Protein AF-A0A1Q4UX02-F1 (afdb_monomer_lite)

Sequence (169 aa):
MKNAVKVFQTAEDAIQEYRNKILNIKNMIEDHLRFGKPLPKDLREILVNPNSTDNLRISVRVLDYVAEGLLKKLYRMRYFLAQCNVVDALLIAESLTRDVFNNLANVFGEYPYESELLPPSYNFFRIINDETKKIFPRNLDSPLETEEKRDFANYLRNVDNPWTKYAKP

Radius of gyration: 18.35 Å; chains: 1; bounding box: 40×35×48 Å

Foldseek 3Di:
DVLVVVLLVVLLVLLLVLLVLLVVLLVLLVCCLPPVPDRDPQLCQFFPCSPDSVLSVVLSVLSVVLSVVSVVLSLVLLQCLLVLVQLSNLVSLQCQLVVSQVSCPSTTDDPPDDGPSHHRSCVSSVVSVVSCCVQPPDDPPDDSCDPSSVVSSVCCVPPHRPSNVSNDD

Secondary structure (DSSP, 8-state):
-HHHHHHHHHHHHHHHHHHHHHHHHHHHHHHHHHH-PPPPHHHHHHBS-TT-HHHHHHHHHHHHHHHHHHHHHHHHHHHHHHTT-HHHHHHHHHHHHHHHHHHHTTTB-SSSP--SSS--HHHHHHHHHHHHHHHS---TTS-SS-HHHHHHHHHHHHT--TTGGG---

pLDDT: mean 91.24, std 7.5, range [50.78, 98.25]

Structure (mmCIF, N/CA/C/O backbone):
data_AF-A0A1Q4UX02-F1
#
_entry.id   AF-A0A1Q4UX02-F1
#
loop_
_atom_site.group_PDB
_atom_site.id
_atom_site.type_symbol
_atom_site.label_atom_id
_atom_site.label_alt_id
_atom_site.label_comp_id
_atom_site.label_asym_id
_atom_site.label_entity_id
_atom_site.label_seq_id
_atom_site.pdbx_PDB_ins_code
_atom_site.Cartn_x
_atom_site.Cartn_y
_atom_site.Cartn_z
_atom_site.occupancy
_atom_site.B_iso_or_equiv
_atom_site.auth_seq_id
_atom_site.auth_comp_id
_atom_site.auth_asym_id
_atom_site.auth_atom_id
_atom_site.pdbx_PDB_model_num
ATOM 1 N N . MET A 1 1 ? -18.475 4.471 14.916 1.00 88.44 1 MET A N 1
ATOM 2 C CA . MET A 1 1 ? -17.338 3.521 14.972 1.00 88.44 1 MET A CA 1
ATOM 3 C C . MET A 1 1 ? -17.300 2.492 13.838 1.00 88.44 1 MET A C 1
ATOM 5 O O . MET A 1 1 ? -16.216 2.267 13.321 1.00 88.44 1 MET A O 1
ATOM 9 N N . LYS A 1 2 ? -18.425 1.952 13.331 1.00 88.44 2 LYS A N 1
ATOM 10 C CA . LYS A 1 2 ? -18.418 1.096 12.113 1.00 88.44 2 LYS A CA 1
ATOM 11 C C . LYS A 1 2 ? -17.737 1.741 10.888 1.00 88.44 2 LYS A C 1
ATOM 13 O O . LYS A 1 2 ? -17.025 1.066 10.157 1.00 88.44 2 LYS A O 1
ATOM 18 N N . ASN A 1 3 ? -17.883 3.056 10.706 1.00 89.56 3 ASN A N 1
ATOM 19 C CA . ASN A 1 3 ? -17.180 3.790 9.644 1.00 89.56 3 ASN A CA 1
ATOM 20 C C . ASN A 1 3 ? -15.653 3.766 9.821 1.00 89.56 3 ASN A C 1
ATOM 22 O O . ASN A 1 3 ? -14.939 3.649 8.834 1.00 89.56 3 ASN A O 1
ATOM 26 N N . ALA A 1 4 ? -15.151 3.813 11.061 1.00 92.31 4 ALA A N 1
ATOM 27 C CA . ALA A 1 4 ? -13.719 3.715 11.339 1.00 92.31 4 ALA A CA 1
ATOM 28 C C . ALA A 1 4 ? -13.182 2.331 10.955 1.00 92.31 4 ALA A C 1
ATOM 30 O O . ALA A 1 4 ? -12.131 2.234 10.327 1.00 92.31 4 ALA A O 1
ATOM 31 N N . VAL A 1 5 ? -13.952 1.269 11.239 1.00 95.50 5 VAL A N 1
ATOM 32 C CA . VAL A 1 5 ? -13.622 -0.087 10.775 1.00 95.50 5 VAL A CA 1
ATOM 33 C C . VAL A 1 5 ? -13.492 -0.118 9.252 1.00 95.50 5 VAL A C 1
ATOM 35 O O . VAL A 1 5 ? -12.488 -0.593 8.726 1.00 95.50 5 VAL A O 1
ATOM 38 N N . LYS A 1 6 ? -14.480 0.449 8.550 1.00 94.31 6 LYS A N 1
ATOM 39 C CA . LYS A 1 6 ? -14.491 0.515 7.086 1.00 94.31 6 LYS A CA 1
ATOM 40 C C . LYS A 1 6 ? -13.279 1.266 6.530 1.00 94.31 6 LYS A C 1
ATOM 42 O O . LYS A 1 6 ? -12.697 0.808 5.560 1.00 94.31 6 LYS A O 1
ATOM 47 N N . VAL A 1 7 ? -12.868 2.378 7.142 1.00 93.56 7 VAL A N 1
ATOM 48 C CA . VAL A 1 7 ? -11.691 3.139 6.686 1.00 93.56 7 VAL A CA 1
ATOM 49 C C . VAL A 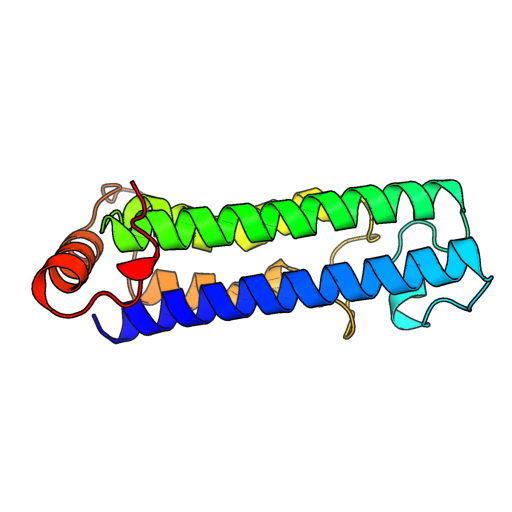1 7 ? -10.408 2.323 6.793 1.00 93.56 7 VAL A C 1
ATOM 51 O O . VAL A 1 7 ? -9.629 2.299 5.843 1.00 93.56 7 VAL A O 1
ATOM 54 N N . PHE A 1 8 ? -10.201 1.603 7.898 1.00 95.62 8 PHE A N 1
ATOM 55 C CA . PHE A 1 8 ? -9.034 0.728 8.015 1.00 95.62 8 PHE A CA 1
ATOM 56 C C . PHE A 1 8 ? -9.092 -0.451 7.037 1.00 95.62 8 PHE A C 1
ATOM 58 O O . PHE A 1 8 ? -8.065 -0.786 6.462 1.00 95.62 8 PHE A O 1
ATOM 65 N N . GLN A 1 9 ? -10.268 -1.029 6.774 1.00 95.44 9 GLN A N 1
ATOM 66 C CA . GLN A 1 9 ? -10.431 -2.050 5.728 1.00 95.44 9 GLN A CA 1
ATOM 67 C C . GLN A 1 9 ? -10.087 -1.501 4.335 1.00 95.44 9 GLN A C 1
ATOM 69 O O . GLN A 1 9 ? -9.266 -2.089 3.640 1.00 95.44 9 GLN A O 1
ATOM 74 N N . THR A 1 10 ? -10.601 -0.321 3.974 1.00 93.88 10 THR A N 1
ATOM 75 C CA . THR A 1 10 ? -10.231 0.372 2.730 1.00 93.88 10 THR A CA 1
ATOM 76 C C . THR A 1 10 ? -8.723 0.608 2.646 1.00 93.88 10 THR A C 1
ATOM 78 O O . THR A 1 10 ? -8.132 0.438 1.582 1.00 93.88 10 THR A O 1
ATOM 81 N N . ALA A 1 11 ? -8.075 0.980 3.755 1.00 94.56 11 ALA A N 1
ATOM 82 C CA . ALA A 1 11 ? -6.629 1.156 3.785 1.00 94.56 11 ALA A CA 1
ATOM 83 C C . ALA A 1 11 ? -5.880 -0.160 3.527 1.00 94.56 11 ALA A C 1
ATOM 85 O O . ALA A 1 11 ? -4.894 -0.165 2.793 1.00 94.56 11 ALA A O 1
ATOM 86 N N . GLU A 1 12 ? -6.343 -1.286 4.077 1.00 95.56 12 GLU A N 1
ATOM 87 C CA . GLU A 1 12 ? -5.753 -2.599 3.794 1.00 95.56 12 GLU A CA 1
ATOM 88 C C . GLU A 1 12 ? -5.864 -3.003 2.332 1.00 95.56 12 GLU A C 1
ATOM 90 O O . GLU A 1 12 ? -4.897 -3.532 1.773 1.00 95.56 12 GLU A O 1
ATOM 95 N N . ASP A 1 13 ? -7.033 -2.779 1.740 1.00 95.19 13 ASP A N 1
ATOM 96 C CA . ASP A 1 13 ? -7.304 -3.111 0.347 1.00 95.19 13 ASP A CA 1
ATOM 97 C C . ASP A 1 13 ? -6.445 -2.242 -0.571 1.00 95.19 13 ASP A C 1
ATOM 99 O O . ASP A 1 13 ? -5.746 -2.763 -1.437 1.00 95.19 13 ASP A O 1
ATOM 103 N N . ALA A 1 14 ? -6.375 -0.938 -0.298 1.00 94.31 14 ALA A N 1
ATOM 104 C CA . ALA A 1 14 ? -5.525 -0.009 -1.028 1.00 94.31 14 ALA A CA 1
ATOM 105 C C . ALA A 1 14 ? -4.031 -0.366 -0.915 1.00 94.31 14 ALA A C 1
ATOM 107 O O . ALA A 1 14 ? -3.315 -0.351 -1.916 1.00 94.31 14 ALA A O 1
ATOM 108 N N . ILE A 1 15 ? -3.530 -0.723 0.277 1.00 95.44 15 ILE A N 1
ATOM 109 C CA . ILE A 1 15 ? -2.132 -1.160 0.442 1.00 95.44 15 ILE A CA 1
ATOM 110 C C . ILE A 1 15 ? -1.851 -2.405 -0.411 1.00 95.44 15 ILE A C 1
ATOM 112 O O . ILE A 1 15 ? -0.817 -2.472 -1.082 1.00 95.44 15 ILE A O 1
ATOM 116 N N . GLN A 1 16 ? -2.752 -3.391 -0.390 1.00 96.25 16 GLN A N 1
ATOM 117 C CA . GLN A 1 16 ? -2.603 -4.624 -1.165 1.00 96.25 16 GLN A CA 1
ATOM 118 C C . GLN A 1 16 ? -2.681 -4.366 -2.669 1.00 96.25 16 GLN A C 1
ATOM 120 O O . GLN A 1 16 ? -1.835 -4.859 -3.415 1.00 96.25 16 GLN A O 1
ATOM 125 N N . GLU A 1 17 ? -3.650 -3.570 -3.116 1.00 96.12 17 GLU A N 1
ATOM 126 C CA . GLU A 1 17 ? -3.819 -3.215 -4.521 1.00 96.12 17 GLU A CA 1
ATOM 127 C C . GLU A 1 17 ? -2.578 -2.493 -5.053 1.00 96.12 17 GLU A C 1
ATOM 129 O O . GLU A 1 17 ? -2.010 -2.898 -6.069 1.00 96.12 17 GLU A O 1
ATOM 134 N N . TYR A 1 18 ? -2.095 -1.478 -4.335 1.00 95.81 18 TYR A N 1
ATOM 135 C CA . TYR A 1 18 ? -0.916 -0.729 -4.753 1.00 95.81 18 TYR A CA 1
ATOM 136 C C . TYR A 1 18 ? 0.344 -1.601 -4.762 1.00 95.81 18 TYR A C 1
ATOM 138 O O . TYR A 1 18 ? 1.146 -1.535 -5.695 1.00 95.81 18 TYR A O 1
ATOM 146 N N . ARG A 1 19 ? 0.502 -2.484 -3.763 1.00 96.62 19 ARG A N 1
ATOM 147 C CA . ARG A 1 19 ? 1.580 -3.484 -3.750 1.00 96.62 19 ARG A CA 1
ATOM 148 C C . ARG A 1 19 ? 1.513 -4.385 -4.984 1.00 96.62 19 ARG A C 1
ATOM 150 O O . ARG A 1 19 ? 2.545 -4.637 -5.601 1.00 96.62 19 ARG A O 1
ATOM 157 N N . ASN A 1 20 ? 0.327 -4.855 -5.361 1.00 97.50 20 ASN A N 1
ATOM 158 C CA . ASN A 1 20 ? 0.151 -5.701 -6.541 1.00 97.50 20 ASN A CA 1
ATOM 159 C C . ASN A 1 20 ? 0.492 -4.948 -7.834 1.00 97.50 20 ASN A C 1
ATOM 161 O O . ASN A 1 20 ? 1.156 -5.517 -8.699 1.00 97.50 20 ASN A O 1
ATOM 165 N N . LYS A 1 21 ? 0.124 -3.664 -7.947 1.00 96.38 21 LYS A N 1
ATOM 166 C CA . LYS A 1 21 ? 0.534 -2.807 -9.073 1.00 96.38 21 LYS A CA 1
ATOM 167 C C . LYS A 1 21 ? 2.059 -2.682 -9.160 1.00 96.38 21 LYS A C 1
ATOM 169 O O . LYS A 1 21 ? 2.621 -2.908 -10.227 1.00 96.38 21 LYS A O 1
ATOM 174 N N . ILE A 1 22 ? 2.744 -2.434 -8.039 1.00 96.25 22 ILE A N 1
ATOM 175 C CA . ILE A 1 22 ? 4.218 -2.398 -7.979 1.00 96.25 22 ILE A CA 1
ATOM 176 C C . ILE A 1 22 ? 4.832 -3.726 -8.438 1.00 96.25 22 ILE A C 1
ATOM 178 O O . ILE A 1 22 ? 5.752 -3.727 -9.256 1.00 96.25 22 ILE A O 1
ATOM 182 N N . LEU A 1 23 ? 4.332 -4.857 -7.933 1.00 97.75 23 LEU A N 1
ATOM 183 C CA . LEU A 1 23 ? 4.835 -6.181 -8.311 1.00 97.75 23 LEU A CA 1
ATOM 184 C C . LEU A 1 23 ? 4.598 -6.486 -9.792 1.00 97.75 23 LEU A C 1
ATOM 186 O O . LEU A 1 23 ? 5.453 -7.084 -10.438 1.00 97.75 23 LEU A O 1
ATOM 190 N N . ASN A 1 24 ? 3.473 -6.039 -10.346 1.00 97.44 24 ASN A N 1
ATOM 191 C CA . ASN A 1 24 ? 3.194 -6.162 -11.769 1.00 97.44 24 ASN A CA 1
ATOM 192 C C . ASN A 1 24 ? 4.204 -5.365 -12.612 1.00 97.44 24 ASN A C 1
ATOM 194 O O . ASN A 1 24 ? 4.796 -5.920 -13.535 1.00 97.44 24 ASN A O 1
ATOM 198 N N . ILE A 1 25 ? 4.480 -4.106 -12.245 1.00 96.62 25 ILE A N 1
ATOM 199 C CA . ILE A 1 25 ? 5.521 -3.296 -12.898 1.00 96.62 25 ILE A CA 1
ATOM 200 C C . ILE A 1 25 ? 6.894 -3.969 -12.791 1.00 96.62 25 ILE A C 1
ATOM 202 O O . ILE A 1 25 ? 7.608 -4.082 -13.787 1.00 96.62 25 ILE A O 1
ATOM 206 N N . LYS A 1 26 ? 7.257 -4.460 -11.600 1.00 97.44 26 LYS A N 1
ATOM 207 C CA . LYS A 1 26 ? 8.509 -5.195 -11.378 1.00 97.44 26 LYS A CA 1
ATOM 208 C C . LYS A 1 26 ? 8.624 -6.377 -12.343 1.00 97.44 26 LYS A C 1
ATOM 210 O O . LYS A 1 26 ? 9.641 -6.501 -13.020 1.00 97.44 26 LYS A O 1
ATOM 215 N N . ASN A 1 27 ? 7.581 -7.200 -12.445 1.00 98.00 27 ASN A N 1
ATOM 216 C CA . ASN A 1 27 ? 7.565 -8.362 -13.333 1.00 98.00 27 ASN A CA 1
ATOM 217 C C . ASN A 1 27 ? 7.713 -7.959 -14.807 1.00 98.00 27 ASN A C 1
ATOM 219 O O . ASN A 1 27 ? 8.470 -8.599 -15.529 1.00 98.00 27 ASN A O 1
ATOM 223 N N . MET A 1 28 ? 7.062 -6.877 -15.249 1.00 97.81 28 MET A N 1
ATOM 224 C CA . MET A 1 28 ? 7.216 -6.353 -16.615 1.00 97.81 28 MET A CA 1
ATOM 225 C C . MET A 1 28 ? 8.663 -5.935 -16.917 1.00 97.81 28 MET A C 1
ATOM 227 O O . MET A 1 28 ? 9.171 -6.214 -18.004 1.00 97.81 28 MET A O 1
ATOM 231 N N . ILE A 1 29 ? 9.342 -5.296 -15.959 1.00 97.75 29 ILE A N 1
ATOM 232 C CA . ILE A 1 29 ? 10.753 -4.910 -16.105 1.00 97.75 29 ILE A CA 1
ATOM 233 C C . ILE A 1 29 ? 11.661 -6.145 -16.109 1.00 97.75 29 ILE A C 1
ATOM 235 O O . ILE A 1 29 ? 12.570 -6.232 -16.933 1.00 97.75 29 ILE A O 1
ATOM 239 N N . GLU A 1 30 ? 11.426 -7.117 -15.226 1.00 98.19 30 GLU A N 1
ATOM 240 C CA . GLU A 1 30 ? 12.190 -8.370 -15.215 1.00 98.19 30 GLU A CA 1
ATOM 241 C C . GLU A 1 30 ? 12.040 -9.143 -16.530 1.00 98.19 30 GLU A C 1
ATOM 243 O O . GLU A 1 30 ? 13.030 -9.640 -17.067 1.00 98.19 30 GLU A O 1
ATOM 248 N N . ASP A 1 31 ? 10.830 -9.196 -17.078 1.00 98.25 31 ASP A N 1
ATOM 249 C CA . ASP A 1 31 ? 10.543 -9.823 -18.364 1.00 98.25 31 ASP A CA 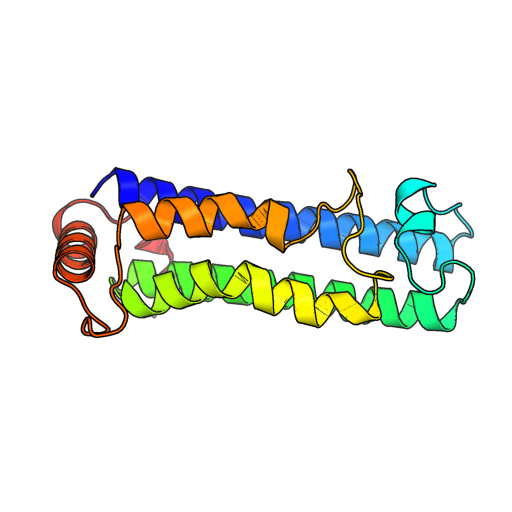1
ATOM 250 C C . ASP A 1 31 ? 11.260 -9.123 -19.526 1.00 98.25 31 ASP A C 1
ATOM 252 O O . ASP A 1 31 ? 11.794 -9.787 -20.421 1.00 98.25 31 ASP A O 1
ATOM 256 N N . HIS A 1 32 ? 11.318 -7.788 -19.502 1.00 97.94 32 HIS A N 1
ATOM 257 C CA . HIS A 1 32 ? 12.109 -7.012 -20.454 1.00 97.94 32 HIS A CA 1
ATOM 258 C C . HIS A 1 32 ? 13.602 -7.343 -20.343 1.00 97.94 32 HIS A C 1
ATOM 260 O O . HIS A 1 32 ? 14.244 -7.649 -21.345 1.00 97.94 32 HIS A O 1
ATOM 266 N N . LEU A 1 33 ? 14.145 -7.354 -19.122 1.00 97.69 33 LEU A N 1
ATOM 267 C CA . LEU A 1 33 ? 15.560 -7.625 -18.858 1.00 97.69 33 LEU A CA 1
ATOM 268 C C . LEU A 1 33 ? 15.987 -9.057 -19.213 1.00 97.69 33 LEU A C 1
ATOM 270 O O . LEU A 1 33 ? 17.121 -9.262 -19.639 1.00 97.69 33 LEU A O 1
ATOM 274 N N . ARG A 1 34 ? 15.116 -10.052 -19.000 1.00 97.44 34 ARG A N 1
ATOM 275 C CA . ARG A 1 34 ? 15.436 -11.476 -19.214 1.00 97.44 34 ARG A CA 1
ATOM 276 C C . ARG A 1 34 ? 15.183 -11.939 -20.640 1.00 97.44 34 ARG A C 1
ATOM 278 O O . ARG A 1 34 ? 15.951 -12.744 -21.157 1.00 97.44 34 ARG A O 1
ATOM 285 N N . PHE A 1 35 ? 14.098 -11.471 -21.250 1.00 97.38 35 PHE A N 1
ATOM 286 C CA . PHE A 1 35 ? 13.590 -12.023 -22.507 1.00 97.38 35 PHE A CA 1
ATOM 287 C C . PHE A 1 35 ? 13.508 -10.992 -23.636 1.00 97.38 35 PHE A C 1
ATOM 289 O O . PHE A 1 35 ? 13.063 -11.329 -24.729 1.00 97.38 35 PHE A O 1
ATOM 296 N N . GLY A 1 36 ? 13.881 -9.733 -23.388 1.00 95.56 36 GLY A N 1
ATOM 297 C CA . GLY A 1 36 ? 13.774 -8.663 -24.381 1.00 95.56 36 GLY A CA 1
ATOM 298 C C . GLY A 1 36 ? 12.331 -8.279 -24.721 1.00 95.56 36 GLY A C 1
ATOM 299 O O . GLY A 1 36 ? 12.100 -7.643 -25.749 1.00 95.56 36 GLY A O 1
ATOM 300 N N . LYS A 1 37 ? 11.342 -8.654 -23.891 1.00 96.69 37 LYS A N 1
ATOM 301 C CA . LYS A 1 37 ? 9.940 -8.265 -24.115 1.00 96.69 37 LYS A CA 1
ATOM 302 C C . LYS A 1 37 ? 9.814 -6.739 -24.087 1.00 96.69 37 LYS A C 1
ATOM 304 O O . LYS A 1 37 ? 10.378 -6.115 -23.193 1.00 96.69 37 LYS A O 1
ATOM 309 N N . PRO A 1 38 ? 9.089 -6.102 -25.016 1.00 95.88 38 PRO A N 1
ATOM 310 C CA . PRO A 1 38 ? 8.965 -4.649 -25.014 1.00 95.88 38 PRO A CA 1
ATOM 311 C C . PRO A 1 38 ? 8.232 -4.159 -23.757 1.00 95.88 38 PRO A C 1
ATOM 313 O O . PRO A 1 38 ? 7.184 -4.693 -23.400 1.00 95.88 38 PRO A O 1
ATOM 316 N N . LEU A 1 39 ? 8.760 -3.111 -23.113 1.00 95.81 39 LEU A N 1
ATOM 317 C CA . LEU A 1 39 ? 8.043 -2.424 -22.035 1.00 95.81 39 LEU A CA 1
ATOM 318 C C . LEU A 1 39 ? 6.773 -1.760 -22.594 1.00 95.81 39 LEU A C 1
ATOM 320 O O . LEU A 1 39 ? 6.874 -1.122 -23.657 1.00 95.81 39 LEU A O 1
ATOM 324 N N . PRO A 1 40 ? 5.623 -1.852 -21.889 1.00 95.00 40 PRO A N 1
ATOM 325 C CA . PRO A 1 40 ? 4.418 -1.094 -22.218 1.00 95.00 40 PRO A CA 1
ATOM 326 C C . PRO A 1 40 ? 4.715 0.399 -22.361 1.00 95.00 40 PRO A C 1
ATOM 328 O O . PRO A 1 40 ? 5.582 0.925 -21.661 1.00 95.00 40 PRO A O 1
ATOM 331 N N . LYS A 1 41 ? 3.987 1.081 -23.253 1.00 92.00 41 LYS A N 1
ATOM 332 C CA . LYS A 1 41 ? 4.187 2.512 -23.529 1.00 92.00 41 LYS A CA 1
ATOM 333 C C . LYS A 1 41 ? 4.077 3.357 -22.253 1.00 92.00 41 LYS A C 1
ATOM 335 O O . LYS A 1 41 ? 5.022 4.067 -21.944 1.00 92.00 41 LYS A O 1
ATOM 340 N N . ASP A 1 42 ? 2.998 3.169 -21.494 1.00 91.00 42 ASP A N 1
ATOM 341 C CA . ASP A 1 42 ? 2.745 3.861 -20.220 1.00 91.00 42 ASP A CA 1
ATOM 342 C C . ASP A 1 42 ? 3.917 3.694 -19.234 1.00 91.00 42 ASP A C 1
ATOM 344 O O . ASP A 1 42 ? 4.480 4.662 -18.736 1.00 91.00 42 ASP A O 1
ATOM 348 N N . LEU A 1 43 ? 4.400 2.458 -19.045 1.00 92.56 43 LEU A N 1
ATOM 349 C CA . LEU A 1 43 ? 5.548 2.191 -18.174 1.00 92.56 43 LEU A CA 1
ATOM 350 C C . LEU A 1 43 ? 6.843 2.839 -18.691 1.00 92.56 43 LEU A C 1
ATOM 352 O O . LEU A 1 43 ? 7.649 3.339 -17.913 1.00 92.56 43 LEU A O 1
ATOM 356 N N . ARG A 1 44 ? 7.068 2.818 -20.006 1.00 92.25 44 ARG A N 1
ATOM 357 C CA . ARG A 1 44 ? 8.256 3.423 -20.615 1.00 92.25 44 ARG A CA 1
ATOM 358 C C . ARG A 1 44 ? 8.298 4.934 -20.400 1.00 92.25 44 ARG A C 1
ATOM 360 O O . ARG A 1 44 ? 9.384 5.463 -20.206 1.00 92.25 44 ARG A O 1
ATOM 367 N N . GLU A 1 45 ? 7.147 5.597 -20.448 1.00 90.19 45 GLU A N 1
ATOM 368 C CA . GLU A 1 45 ? 7.020 7.051 -20.305 1.00 90.19 45 GLU A CA 1
ATOM 369 C C . GLU A 1 45 ? 7.274 7.524 -18.870 1.00 90.19 45 GLU A C 1
ATOM 371 O O . GLU A 1 45 ? 7.841 8.596 -18.678 1.00 90.19 45 GLU A O 1
ATOM 376 N N . ILE A 1 46 ? 6.925 6.713 -17.866 1.00 90.38 46 ILE A N 1
ATOM 377 C CA . ILE A 1 46 ? 7.087 7.103 -16.458 1.00 90.38 46 ILE A CA 1
ATOM 378 C C . ILE A 1 46 ? 8.438 6.724 -15.847 1.00 90.38 46 ILE A C 1
ATOM 380 O O . ILE A 1 46 ? 8.789 7.253 -14.796 1.00 90.38 46 ILE A O 1
ATOM 384 N N . LEU A 1 47 ? 9.201 5.802 -16.440 1.00 92.06 47 LEU A N 1
ATOM 385 C CA . LEU A 1 47 ? 10.514 5.397 -15.921 1.00 92.06 47 LEU A CA 1
ATOM 386 C C . LEU A 1 47 ? 11.578 6.470 -16.197 1.00 92.06 47 LEU A C 1
ATOM 388 O O . LEU A 1 47 ? 11.662 6.986 -17.305 1.00 92.06 47 LEU A O 1
ATOM 392 N N . VAL A 1 48 ? 12.468 6.729 -15.229 1.00 89.81 48 VAL A N 1
ATOM 393 C CA . VAL A 1 48 ? 13.551 7.733 -15.372 1.00 89.81 48 VAL A CA 1
ATOM 394 C C . VAL A 1 48 ? 14.473 7.425 -16.563 1.00 89.81 48 VAL A C 1
ATOM 396 O O . VAL A 1 48 ? 14.909 8.331 -17.261 1.00 89.81 48 VAL A O 1
ATOM 399 N N . ASN A 1 49 ? 14.796 6.147 -16.797 1.00 90.44 49 ASN A N 1
ATOM 400 C CA . ASN A 1 49 ? 15.736 5.710 -17.838 1.00 90.44 49 ASN A CA 1
ATOM 401 C C . ASN A 1 49 ? 15.342 4.332 -18.405 1.00 90.44 49 ASN A C 1
ATOM 403 O O . ASN A 1 49 ? 16.016 3.332 -18.131 1.00 90.44 49 ASN A O 1
ATOM 407 N N . PRO A 1 50 ? 14.272 4.241 -19.214 1.00 91.94 50 PRO A N 1
ATOM 408 C CA . PRO A 1 50 ? 13.696 2.961 -19.630 1.00 91.94 50 PRO A CA 1
ATOM 409 C C . PRO A 1 50 ? 14.599 2.132 -20.555 1.00 91.94 50 PRO A C 1
ATOM 411 O O . PRO A 1 50 ? 14.379 0.937 -20.705 1.00 91.94 50 PRO A O 1
ATOM 414 N N . ASN A 1 51 ? 15.611 2.746 -21.178 1.00 93.56 51 ASN A N 1
ATOM 415 C CA . ASN A 1 51 ? 16.533 2.069 -22.098 1.00 93.56 51 ASN A CA 1
ATOM 416 C C . ASN A 1 51 ? 17.827 1.590 -21.414 1.00 93.56 51 ASN A C 1
ATOM 418 O O . ASN A 1 51 ? 18.656 0.935 -22.043 1.00 93.56 51 ASN A O 1
ATOM 422 N N . SER A 1 52 ? 18.043 1.936 -20.141 1.00 95.69 52 SER A N 1
ATOM 423 C CA . SER A 1 52 ? 19.274 1.607 -19.420 1.00 95.69 52 SER A CA 1
ATOM 424 C C . SER A 1 52 ? 19.089 0.339 -18.591 1.00 95.69 52 SER A C 1
ATOM 426 O O . SER A 1 52 ? 18.351 0.326 -17.609 1.00 95.69 52 SER A O 1
ATOM 428 N N . THR A 1 53 ? 19.813 -0.724 -18.951 1.00 96.00 53 THR A N 1
ATOM 429 C CA . THR A 1 53 ? 19.767 -2.013 -18.235 1.00 96.00 53 THR A CA 1
ATOM 430 C C . THR A 1 53 ? 20.097 -1.866 -16.747 1.00 96.00 53 THR A C 1
ATOM 432 O O . THR A 1 53 ? 19.431 -2.473 -15.908 1.00 96.00 53 THR A O 1
ATOM 435 N N . ASP A 1 54 ? 21.090 -1.045 -16.397 1.00 95.62 54 ASP A N 1
ATOM 436 C CA . ASP A 1 54 ? 21.480 -0.846 -14.998 1.00 95.62 54 ASP A CA 1
ATOM 437 C C . ASP A 1 54 ? 20.419 -0.080 -14.208 1.00 95.62 54 ASP A C 1
ATOM 439 O O . ASP A 1 54 ? 20.081 -0.489 -13.096 1.00 95.62 54 ASP A O 1
ATOM 443 N N . ASN A 1 55 ? 19.815 0.956 -14.799 1.00 94.31 55 ASN A N 1
ATOM 444 C CA . ASN A 1 55 ? 18.698 1.652 -14.160 1.00 94.31 55 ASN A CA 1
ATOM 445 C C . ASN A 1 55 ? 17.500 0.724 -13.963 1.00 94.31 55 ASN A C 1
ATOM 447 O O . ASN A 1 55 ? 16.956 0.679 -12.868 1.00 94.31 55 ASN A O 1
ATOM 451 N N . LEU A 1 56 ? 17.138 -0.086 -14.960 1.00 96.44 56 LEU A N 1
ATOM 452 C CA . LEU A 1 56 ? 16.046 -1.053 -14.826 1.00 96.44 56 LEU A CA 1
ATOM 453 C C . LEU A 1 56 ? 16.306 -2.086 -13.714 1.00 96.44 56 LEU A C 1
ATOM 455 O O . LEU A 1 56 ? 15.390 -2.449 -12.976 1.00 96.44 56 LEU A O 1
ATOM 459 N N . ARG A 1 57 ? 17.555 -2.533 -13.531 1.00 96.81 57 ARG A N 1
ATOM 460 C CA . ARG A 1 57 ? 17.936 -3.407 -12.404 1.00 96.81 57 ARG A CA 1
ATOM 461 C C . ARG A 1 57 ? 17.798 -2.701 -11.054 1.00 96.81 57 ARG A C 1
ATOM 463 O O . ARG A 1 57 ? 17.363 -3.328 -10.087 1.00 96.81 57 ARG A O 1
ATOM 470 N N . ILE A 1 58 ? 18.155 -1.418 -10.975 1.00 95.12 58 ILE A N 1
ATOM 471 C CA . ILE A 1 58 ? 17.940 -0.592 -9.778 1.00 95.12 58 ILE A CA 1
ATOM 472 C C . ILE A 1 58 ? 16.438 -0.446 -9.511 1.00 95.12 58 ILE A C 1
ATOM 474 O O . ILE A 1 58 ? 16.002 -0.697 -8.387 1.00 95.12 58 ILE A O 1
ATOM 478 N N . SER A 1 59 ? 15.641 -0.145 -10.540 1.00 95.81 59 SER A N 1
ATOM 479 C CA . SER A 1 59 ? 14.183 -0.051 -10.455 1.00 95.81 59 SER A CA 1
ATOM 480 C C . SER A 1 59 ? 13.569 -1.320 -9.872 1.00 95.81 59 SER A C 1
ATOM 482 O O . SER A 1 59 ? 12.789 -1.226 -8.931 1.00 95.81 59 SER A O 1
ATOM 484 N N . VAL A 1 60 ? 13.966 -2.509 -10.341 1.00 97.50 60 VAL A N 1
ATOM 485 C CA . VAL A 1 60 ? 13.484 -3.793 -9.793 1.00 97.50 60 VAL A CA 1
ATOM 486 C C . VAL A 1 60 ? 13.756 -3.910 -8.292 1.00 97.50 60 VAL A C 1
ATOM 488 O O . VAL A 1 60 ? 12.854 -4.279 -7.542 1.00 97.50 60 VAL A O 1
ATOM 491 N N . ARG A 1 61 ? 14.964 -3.561 -7.830 1.00 96.62 61 ARG A N 1
ATOM 492 C CA . ARG A 1 61 ? 15.321 -3.624 -6.399 1.00 96.62 61 ARG A CA 1
ATOM 493 C C . ARG A 1 61 ? 14.499 -2.651 -5.559 1.00 96.62 61 ARG A C 1
ATOM 495 O O . ARG A 1 61 ? 14.061 -3.003 -4.468 1.00 96.62 61 ARG A O 1
ATOM 502 N N . VAL A 1 62 ? 14.287 -1.438 -6.063 1.00 95.62 62 VAL A N 1
ATOM 503 C CA . VAL A 1 62 ? 13.495 -0.416 -5.369 1.00 95.62 62 VAL A CA 1
ATOM 504 C C . VAL A 1 62 ? 12.021 -0.821 -5.319 1.00 95.62 62 VAL A C 1
ATOM 506 O O . VAL A 1 62 ? 11.409 -0.748 -4.258 1.00 95.62 62 VAL A O 1
ATOM 509 N N . LEU A 1 63 ? 11.455 -1.312 -6.424 1.00 96.56 63 LEU A N 1
ATOM 510 C CA . LEU A 1 63 ? 10.076 -1.810 -6.473 1.00 96.56 63 LEU A CA 1
ATOM 511 C C . LEU A 1 63 ? 9.868 -2.973 -5.495 1.00 96.56 63 LEU A C 1
ATOM 513 O O . LEU A 1 63 ? 8.876 -2.988 -4.770 1.00 96.56 63 LEU A O 1
ATOM 517 N N . ASP A 1 64 ? 10.820 -3.905 -5.417 1.00 97.19 64 ASP A N 1
ATOM 518 C CA . ASP A 1 64 ? 10.790 -5.004 -4.448 1.00 97.19 64 ASP A CA 1
ATOM 519 C C . ASP A 1 64 ? 10.823 -4.491 -3.000 1.00 97.19 64 ASP A C 1
ATOM 521 O O . ASP A 1 64 ? 9.975 -4.851 -2.182 1.00 97.19 64 ASP A O 1
ATOM 525 N N . TYR A 1 65 ? 11.734 -3.558 -2.702 1.00 96.31 65 TYR A N 1
ATOM 526 C CA . TYR A 1 65 ? 11.822 -2.913 -1.392 1.00 96.31 65 TYR A CA 1
ATOM 527 C C . TYR A 1 65 ? 10.512 -2.221 -0.990 1.00 96.31 65 TYR A C 1
ATOM 529 O O . TYR A 1 65 ? 10.049 -2.385 0.142 1.00 96.31 65 TYR A O 1
ATOM 537 N N . VAL A 1 66 ? 9.882 -1.476 -1.905 1.00 95.50 66 VAL A N 1
ATOM 538 C CA . VAL A 1 66 ? 8.611 -0.787 -1.633 1.00 95.50 66 VAL A CA 1
ATOM 539 C C . VAL A 1 66 ? 7.467 -1.783 -1.460 1.00 95.50 66 VAL A C 1
ATOM 541 O O . VAL A 1 66 ? 6.678 -1.633 -0.525 1.00 95.50 66 VAL A O 1
ATOM 544 N N . ALA A 1 67 ? 7.382 -2.820 -2.297 1.00 97.12 67 ALA A N 1
ATOM 545 C CA . ALA A 1 67 ? 6.362 -3.860 -2.176 1.00 97.12 67 ALA A CA 1
ATOM 546 C C . ALA A 1 67 ? 6.439 -4.587 -0.822 1.00 97.12 67 ALA A C 1
ATOM 548 O O . ALA A 1 67 ? 5.414 -4.804 -0.167 1.00 97.12 67 ALA A O 1
ATOM 549 N N . GLU A 1 68 ? 7.645 -4.918 -0.365 1.00 97.00 68 GLU A N 1
ATOM 550 C CA . GLU A 1 68 ? 7.861 -5.531 0.947 1.00 97.00 68 GLU A CA 1
ATOM 551 C C . GLU A 1 68 ? 7.644 -4.539 2.097 1.00 97.00 68 GLU A C 1
ATOM 553 O O . GLU A 1 68 ? 7.097 -4.899 3.142 1.00 97.00 68 GLU A O 1
ATOM 558 N N . GLY A 1 69 ? 7.995 -3.266 1.910 1.00 95.88 69 GLY A N 1
ATOM 559 C CA . GLY A 1 69 ? 7.693 -2.192 2.856 1.00 95.88 69 GLY A CA 1
ATOM 560 C C . GLY A 1 69 ? 6.189 -2.008 3.081 1.00 95.88 69 GLY A C 1
ATOM 561 O O . GLY A 1 69 ? 5.744 -1.903 4.227 1.00 95.88 69 GLY A O 1
ATOM 562 N N . LEU A 1 70 ? 5.395 -2.039 2.007 1.00 96.12 70 LEU A N 1
ATOM 563 C CA . LEU A 1 70 ? 3.932 -2.001 2.061 1.00 96.12 70 LEU A CA 1
ATOM 564 C C . LEU A 1 70 ? 3.361 -3.211 2.800 1.00 96.12 70 LEU A C 1
ATOM 566 O O . LEU A 1 70 ? 2.517 -3.048 3.680 1.00 96.12 70 LEU A O 1
ATOM 570 N N . LEU A 1 71 ? 3.864 -4.414 2.510 1.00 96.75 71 LEU A N 1
ATOM 571 C CA . LEU A 1 71 ? 3.440 -5.632 3.201 1.00 96.75 71 LEU A CA 1
ATOM 572 C C . LEU A 1 71 ? 3.740 -5.569 4.708 1.00 96.75 71 LEU A C 1
ATOM 574 O O . LEU A 1 71 ? 2.881 -5.880 5.533 1.00 96.75 71 LEU A O 1
ATOM 578 N N . LYS A 1 72 ? 4.933 -5.096 5.086 1.00 96.31 72 LYS A N 1
ATOM 579 C CA . LYS A 1 72 ? 5.309 -4.888 6.494 1.00 96.31 72 LYS A CA 1
ATOM 580 C C . LYS A 1 72 ? 4.413 -3.855 7.179 1.00 96.31 72 LYS A C 1
ATOM 582 O O . LYS A 1 72 ? 3.989 -4.082 8.311 1.00 96.31 72 LYS A O 1
ATOM 587 N N . LYS A 1 73 ? 4.106 -2.736 6.514 1.00 95.50 73 LYS A N 1
ATOM 588 C CA . LYS A 1 73 ? 3.175 -1.718 7.032 1.00 95.50 73 LYS A CA 1
ATOM 589 C C . LYS A 1 73 ? 1.773 -2.293 7.233 1.00 95.50 73 LYS A C 1
ATOM 591 O O . LYS A 1 73 ? 1.202 -2.081 8.298 1.00 95.50 73 LYS A O 1
ATOM 596 N N . LEU A 1 74 ? 1.265 -3.074 6.278 1.00 96.44 74 LEU A N 1
ATOM 597 C CA . LEU A 1 74 ? -0.026 -3.757 6.390 1.00 96.44 74 LEU A CA 1
ATOM 598 C C . LEU A 1 74 ? -0.083 -4.668 7.619 1.00 96.44 74 LEU A C 1
ATOM 600 O O . LEU A 1 74 ? -1.018 -4.577 8.412 1.00 96.44 74 LEU A O 1
ATOM 604 N N . TYR A 1 75 ? 0.929 -5.518 7.809 1.00 96.69 75 TYR A N 1
ATOM 605 C CA . TYR A 1 75 ? 0.982 -6.404 8.971 1.00 96.69 75 TYR A CA 1
ATOM 606 C C . TYR A 1 75 ? 1.061 -5.636 10.288 1.00 96.69 75 TYR A C 1
ATOM 608 O O . TYR A 1 75 ? 0.342 -5.970 11.226 1.00 96.69 75 TYR A O 1
ATOM 616 N N . ARG A 1 76 ? 1.878 -4.579 10.357 1.00 96.50 76 ARG A N 1
ATOM 617 C CA . ARG A 1 76 ? 1.976 -3.738 11.558 1.00 96.50 76 ARG A CA 1
ATOM 618 C C . ARG A 1 76 ? 0.667 -3.015 11.864 1.00 96.50 76 ARG A C 1
ATOM 620 O O . ARG A 1 76 ? 0.267 -2.980 13.020 1.00 96.50 76 ARG A O 1
ATOM 627 N N . MET A 1 77 ? -0.016 -2.484 10.851 1.00 97.25 77 MET A N 1
ATOM 628 C CA . MET A 1 77 ? -1.315 -1.828 11.020 1.00 97.25 77 MET A CA 1
ATOM 629 C C . MET A 1 77 ? -2.354 -2.809 11.572 1.00 97.25 77 MET A C 1
ATOM 631 O O . MET A 1 77 ? -2.982 -2.526 12.588 1.00 97.25 77 MET A O 1
ATOM 635 N N . ARG A 1 78 ? -2.464 -3.997 10.962 1.00 97.31 78 ARG A N 1
ATOM 636 C CA . ARG A 1 78 ? -3.327 -5.091 11.436 1.00 97.31 78 ARG A CA 1
ATOM 637 C C . ARG A 1 78 ? -3.019 -5.484 12.876 1.00 97.31 78 ARG A C 1
ATOM 639 O O . ARG A 1 78 ? -3.938 -5.621 13.673 1.00 97.31 78 ARG A O 1
ATOM 646 N N . TYR A 1 79 ? -1.740 -5.636 13.206 1.00 96.94 79 TYR A N 1
ATOM 647 C CA . TYR A 1 79 ? -1.291 -5.962 14.557 1.00 96.94 79 TYR A CA 1
ATOM 648 C C . TYR A 1 79 ? -1.702 -4.887 15.572 1.00 96.94 79 TYR A C 1
ATOM 650 O O . TYR A 1 79 ? -2.285 -5.211 16.604 1.00 96.94 79 TYR A O 1
ATOM 658 N N . PHE A 1 80 ? -1.479 -3.605 15.272 1.00 97.44 80 PHE A N 1
ATOM 659 C CA . PHE A 1 80 ? -1.881 -2.517 16.165 1.00 97.44 80 PHE A CA 1
ATOM 660 C C . PHE A 1 80 ? -3.398 -2.448 16.359 1.00 97.44 80 PHE A C 1
ATOM 662 O O . PHE A 1 80 ? -3.854 -2.311 17.492 1.00 97.44 80 PHE A O 1
ATOM 669 N N . LEU A 1 81 ? -4.189 -2.636 15.299 1.00 97.50 81 LEU A N 1
ATOM 670 C CA . LEU A 1 81 ? -5.652 -2.719 15.400 1.00 97.50 81 LEU A CA 1
ATOM 671 C C . LEU A 1 81 ? -6.106 -3.925 16.235 1.00 97.50 81 LEU A C 1
ATOM 673 O O . LEU A 1 81 ? -7.029 -3.809 17.041 1.00 97.50 81 LEU A O 1
ATOM 677 N N . ALA A 1 82 ? -5.425 -5.065 16.108 1.00 96.94 82 ALA A N 1
ATOM 678 C CA . ALA A 1 82 ? -5.698 -6.252 16.911 1.00 96.94 82 ALA A CA 1
ATOM 679 C C . ALA A 1 82 ? -5.476 -5.995 18.414 1.00 96.94 82 ALA A C 1
ATOM 681 O O . ALA A 1 82 ? -6.274 -6.427 19.239 1.00 96.94 82 ALA A O 1
ATOM 682 N N . GLN A 1 83 ? -4.445 -5.214 18.753 1.00 96.12 83 GLN A N 1
ATOM 683 C CA . GLN A 1 83 ? -4.127 -4.773 20.119 1.00 96.12 83 GLN A CA 1
ATOM 684 C C . GLN A 1 83 ? -4.915 -3.522 20.558 1.00 96.12 83 GLN A C 1
ATOM 686 O O . GLN A 1 83 ? -4.665 -2.961 21.625 1.00 96.12 83 GLN A O 1
ATOM 691 N N . CYS A 1 84 ? -5.864 -3.054 19.739 1.00 95.69 84 CYS A N 1
ATOM 692 C CA . CYS A 1 84 ? -6.639 -1.830 19.965 1.00 95.69 84 CYS A CA 1
ATOM 693 C C . CYS A 1 84 ? -5.769 -0.563 20.131 1.00 95.69 84 CYS A C 1
ATOM 695 O O . CYS A 1 84 ? -6.196 0.415 20.747 1.00 95.69 84 CYS A O 1
ATOM 697 N N . ASN A 1 85 ? -4.557 -0.563 19.570 1.00 95.31 85 ASN A N 1
ATOM 698 C CA . ASN A 1 85 ? -3.667 0.590 19.489 1.00 95.31 85 ASN A CA 1
ATOM 699 C C . ASN A 1 85 ? -3.987 1.401 18.222 1.00 95.31 85 ASN A C 1
ATOM 701 O O . ASN A 1 85 ? -3.380 1.247 17.162 1.00 95.31 85 ASN A O 1
ATOM 705 N N . VAL A 1 86 ? -5.001 2.258 18.339 1.00 94.31 86 VAL A N 1
ATOM 706 C CA . VAL A 1 86 ? -5.535 3.048 17.219 1.00 94.31 86 VAL A CA 1
ATOM 707 C C . VAL A 1 86 ? -4.549 4.113 16.739 1.00 94.31 86 VAL A C 1
ATOM 709 O O . VAL A 1 86 ? -4.490 4.389 15.542 1.00 94.31 86 VAL A O 1
ATOM 712 N N . VAL A 1 87 ? -3.769 4.707 17.647 1.00 93.50 87 VAL A N 1
ATOM 713 C CA . VAL A 1 87 ? -2.835 5.794 17.315 1.00 93.50 87 VAL A CA 1
ATOM 714 C C . VAL A 1 87 ? -1.770 5.304 16.338 1.00 93.50 87 VAL A C 1
ATOM 716 O O . VAL A 1 87 ? -1.595 5.906 15.279 1.00 93.50 87 VAL A O 1
ATOM 719 N N . ASP A 1 88 ? -1.110 4.188 16.644 1.00 94.62 88 ASP A N 1
ATOM 720 C CA . ASP A 1 88 ? -0.045 3.665 15.786 1.00 94.62 88 ASP A CA 1
ATOM 721 C C . ASP A 1 88 ? -0.581 3.093 14.467 1.00 94.62 88 ASP A C 1
ATOM 723 O O . ASP A 1 88 ? 0.051 3.248 13.418 1.00 94.62 88 ASP A O 1
ATOM 727 N N . ALA A 1 89 ? -1.77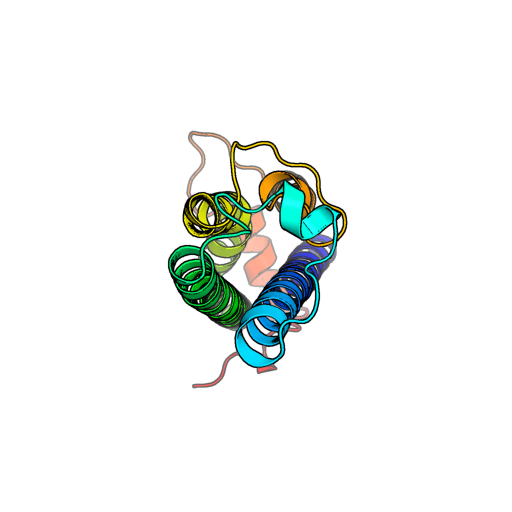0 2.481 14.482 1.00 95.81 89 ALA A N 1
ATOM 728 C CA . ALA A 1 89 ? -2.438 2.043 13.258 1.00 95.81 89 ALA A CA 1
ATOM 729 C C . ALA A 1 89 ? -2.742 3.226 12.321 1.00 95.81 89 ALA A C 1
ATOM 731 O O . ALA A 1 89 ? -2.483 3.149 11.118 1.00 95.81 89 ALA A O 1
ATOM 732 N N . LEU A 1 90 ? -3.242 4.335 12.875 1.00 93.69 90 LEU A N 1
ATOM 733 C CA . LEU A 1 90 ? -3.550 5.549 12.123 1.00 93.69 90 LEU A CA 1
ATOM 734 C C . LEU A 1 90 ? -2.286 6.199 11.545 1.00 93.69 90 LEU A C 1
ATOM 736 O O . LEU A 1 90 ? -2.270 6.551 10.368 1.00 93.69 90 LEU A O 1
ATOM 740 N N . LEU A 1 91 ? -1.206 6.286 12.329 1.00 92.00 91 LEU A N 1
ATOM 741 C CA . LEU A 1 91 ? 0.077 6.816 11.854 1.00 92.00 91 LEU A CA 1
ATOM 742 C C . LEU A 1 91 ? 0.607 6.038 10.643 1.00 92.00 91 LEU A C 1
ATOM 744 O O . LEU A 1 91 ? 1.153 6.634 9.713 1.00 92.00 91 LEU A O 1
ATOM 748 N N . ILE A 1 92 ? 0.434 4.711 10.623 1.00 93.75 92 ILE A N 1
ATOM 749 C CA . ILE A 1 92 ? 0.797 3.909 9.452 1.00 93.75 92 ILE A CA 1
ATOM 750 C C . ILE A 1 92 ? -0.052 4.310 8.247 1.00 93.75 92 ILE A C 1
ATOM 752 O O . ILE A 1 92 ? 0.534 4.601 7.203 1.00 9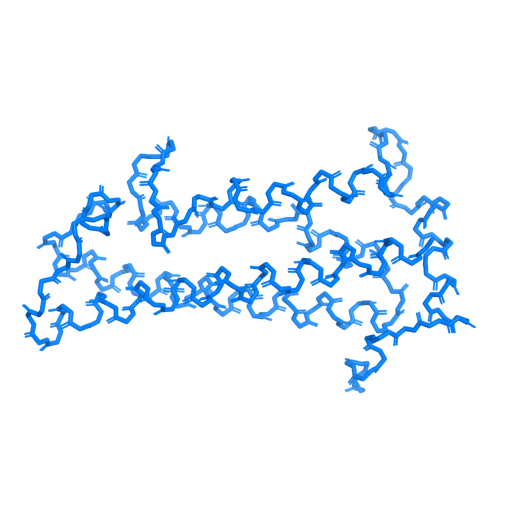3.75 92 ILE A O 1
ATOM 756 N N . ALA A 1 93 ? -1.380 4.346 8.391 1.00 92.06 93 ALA A N 1
ATOM 757 C CA . ALA A 1 93 ? -2.301 4.672 7.302 1.00 92.06 93 ALA A CA 1
ATOM 758 C C . ALA A 1 93 ? -2.008 6.056 6.692 1.00 92.06 93 ALA A C 1
ATOM 760 O O . ALA A 1 93 ? -1.897 6.179 5.474 1.00 92.06 93 ALA A O 1
ATOM 761 N N . GLU A 1 94 ? -1.773 7.068 7.530 1.00 89.19 94 GLU A N 1
ATOM 762 C CA . GLU A 1 94 ? -1.485 8.444 7.097 1.00 89.19 94 GLU A CA 1
ATOM 763 C C . GLU A 1 94 ? -0.090 8.598 6.461 1.00 89.19 94 GLU A C 1
ATOM 765 O O . GLU A 1 94 ? 0.131 9.457 5.604 1.00 89.19 94 GLU A O 1
ATOM 770 N N . SER A 1 95 ? 0.878 7.756 6.845 1.00 89.06 95 SER A N 1
ATOM 771 C CA . SER A 1 95 ? 2.248 7.818 6.309 1.00 89.06 95 SER A CA 1
ATOM 772 C C . SER A 1 95 ? 2.387 7.309 4.869 1.00 89.06 95 SER A C 1
ATOM 774 O O . SER A 1 95 ? 3.391 7.606 4.216 1.00 89.06 95 SER A O 1
ATOM 776 N N . LEU A 1 96 ? 1.411 6.537 4.367 1.00 88.31 96 LEU A N 1
ATOM 777 C CA . LEU A 1 96 ? 1.534 5.772 3.118 1.00 88.31 96 LEU A CA 1
ATOM 778 C C . LEU A 1 96 ? 1.869 6.654 1.918 1.00 88.31 96 LEU A C 1
ATOM 780 O O . LEU A 1 96 ? 2.804 6.349 1.181 1.00 88.31 96 LEU A O 1
ATOM 784 N N . THR A 1 97 ? 1.149 7.766 1.752 1.00 85.56 97 THR A N 1
ATOM 785 C CA . THR A 1 97 ? 1.350 8.701 0.639 1.00 85.56 97 THR A CA 1
ATOM 786 C C . THR A 1 97 ? 2.810 9.128 0.522 1.00 85.56 97 THR A C 1
ATOM 788 O O . THR A 1 97 ? 3.423 8.938 -0.528 1.00 85.56 97 THR A O 1
ATOM 791 N N . ARG A 1 98 ? 3.365 9.671 1.612 1.00 86.75 98 ARG A N 1
ATOM 792 C CA . ARG A 1 98 ? 4.715 10.241 1.653 1.00 86.75 98 ARG A CA 1
ATOM 793 C C . ARG A 1 98 ? 5.783 9.162 1.535 1.00 86.75 98 ARG A C 1
ATOM 795 O O . ARG A 1 98 ? 6.725 9.310 0.764 1.00 86.75 98 ARG A O 1
ATOM 802 N N . ASP A 1 99 ? 5.648 8.085 2.302 1.00 86.62 99 ASP A N 1
ATOM 803 C CA . ASP A 1 99 ? 6.686 7.061 2.380 1.00 86.62 99 ASP A CA 1
ATOM 804 C C . ASP A 1 99 ? 6.817 6.312 1.045 1.00 86.62 99 ASP A C 1
ATOM 806 O O . ASP A 1 99 ? 7.927 6.049 0.587 1.00 86.62 99 ASP A O 1
ATOM 810 N N . VAL A 1 100 ? 5.701 6.002 0.381 1.00 88.25 100 VAL A N 1
ATOM 811 C CA . VAL A 1 100 ? 5.724 5.356 -0.940 1.00 88.25 100 VAL A CA 1
ATOM 812 C C . VAL A 1 100 ? 6.245 6.315 -2.007 1.00 88.25 100 VAL A C 1
ATOM 814 O O . VAL A 1 100 ? 7.075 5.913 -2.819 1.00 88.25 100 VAL A O 1
ATOM 817 N N . PHE A 1 101 ? 5.815 7.580 -1.974 1.00 85.94 101 PHE A N 1
ATOM 818 C CA . PHE A 1 101 ? 6.276 8.610 -2.909 1.00 85.94 101 PHE A CA 1
ATOM 819 C C . PHE A 1 101 ? 7.803 8.749 -2.879 1.00 85.94 101 PHE A C 1
ATOM 821 O O . PHE A 1 101 ? 8.462 8.583 -3.904 1.00 85.94 101 PHE A O 1
ATOM 828 N N . ASN A 1 102 ? 8.368 8.962 -1.687 1.00 85.38 102 ASN A N 1
ATOM 829 C CA . ASN A 1 102 ? 9.804 9.170 -1.507 1.00 85.38 102 ASN A CA 1
ATOM 830 C C . ASN A 1 102 ? 10.627 7.972 -1.989 1.00 85.38 102 ASN A C 1
ATOM 832 O O . ASN A 1 102 ? 11.670 8.147 -2.612 1.00 85.38 102 ASN A O 1
ATOM 836 N N . ASN A 1 103 ? 10.161 6.750 -1.720 1.00 87.44 103 ASN A N 1
ATOM 837 C CA . ASN A 1 103 ? 10.897 5.553 -2.118 1.00 87.44 103 ASN A CA 1
ATOM 838 C C . ASN A 1 103 ? 10.831 5.285 -3.629 1.00 87.44 103 ASN A C 1
ATOM 840 O O . ASN A 1 103 ? 11.755 4.694 -4.179 1.00 87.44 103 ASN A O 1
ATOM 844 N N . LEU A 1 104 ? 9.765 5.716 -4.310 1.00 89.69 104 LEU A N 1
ATOM 845 C CA . LEU A 1 104 ? 9.596 5.517 -5.752 1.00 89.69 104 LEU A CA 1
ATOM 846 C C . LEU A 1 104 ? 10.204 6.636 -6.613 1.00 89.69 104 LEU A C 1
ATOM 848 O O . LEU A 1 104 ? 10.294 6.469 -7.828 1.00 89.69 104 LEU A O 1
ATOM 852 N N . ALA A 1 105 ? 10.654 7.738 -6.009 1.00 84.75 105 ALA A N 1
ATOM 853 C CA . ALA A 1 105 ? 11.223 8.897 -6.708 1.00 84.75 105 ALA A CA 1
ATOM 854 C C . ALA A 1 105 ? 12.454 8.587 -7.574 1.00 84.75 105 ALA A C 1
ATOM 856 O O . ALA A 1 105 ? 12.719 9.294 -8.535 1.00 84.75 105 ALA A O 1
ATOM 857 N N . ASN A 1 106 ? 13.190 7.516 -7.270 1.00 80.94 106 ASN A N 1
ATOM 858 C CA . ASN A 1 106 ? 14.349 7.098 -8.068 1.00 80.94 106 ASN A CA 1
ATOM 859 C C . ASN A 1 106 ? 13.995 6.085 -9.172 1.00 80.94 106 ASN A C 1
ATOM 861 O O . ASN A 1 106 ? 14.873 5.655 -9.917 1.00 80.94 106 ASN A O 1
ATOM 865 N N . VAL A 1 107 ? 12.736 5.645 -9.242 1.00 86.00 107 VAL A N 1
ATOM 866 C CA . VAL A 1 107 ? 12.248 4.687 -10.248 1.00 86.00 107 VAL A CA 1
ATOM 867 C C . VAL A 1 107 ? 11.494 5.412 -11.346 1.00 86.00 107 VAL A C 1
ATOM 869 O O . VAL A 1 107 ? 11.742 5.174 -12.530 1.00 86.00 107 VAL A O 1
ATOM 872 N N . PHE A 1 108 ? 10.582 6.287 -10.937 1.00 85.00 108 PHE A N 1
ATOM 873 C CA . PHE A 1 108 ? 9.746 7.067 -11.834 1.00 85.00 108 PHE A CA 1
ATOM 874 C C . PHE A 1 108 ? 10.283 8.496 -11.941 1.00 85.00 108 PHE A C 1
ATOM 876 O O . PHE A 1 108 ? 10.885 8.977 -10.987 1.00 85.00 108 PHE A O 1
ATOM 883 N N . GLY A 1 109 ? 10.137 9.102 -13.123 1.00 70.75 109 GLY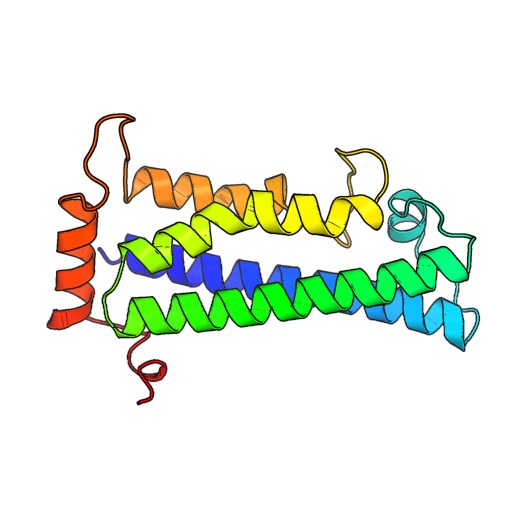 A N 1
ATOM 884 C CA . GLY A 1 109 ? 10.665 10.416 -13.506 1.00 70.75 109 GLY A CA 1
ATOM 885 C C . GLY A 1 109 ? 10.115 11.600 -12.706 1.00 70.75 109 GLY A C 1
ATOM 886 O O . GLY A 1 109 ? 9.778 11.487 -11.528 1.00 70.75 109 GLY A O 1
ATOM 887 N N . GLU A 1 110 ? 10.041 12.770 -13.350 1.00 63.34 110 GLU A N 1
ATOM 888 C CA . GLU A 1 110 ? 9.512 13.979 -12.712 1.00 63.34 110 GLU A CA 1
ATOM 889 C C . GLU A 1 110 ? 8.081 13.751 -12.211 1.00 63.34 110 GLU A C 1
ATOM 891 O O . GLU A 1 110 ? 7.178 13.380 -12.959 1.00 63.34 110 GLU A O 1
ATOM 896 N N . TYR A 1 111 ? 7.882 13.971 -10.913 1.00 66.81 111 TYR A N 1
ATOM 897 C CA . TYR A 1 111 ? 6.550 14.035 -10.338 1.00 66.81 111 TYR A CA 1
ATOM 898 C C . TYR A 1 111 ? 5.939 15.420 -10.593 1.00 66.81 111 TYR A C 1
ATOM 900 O O . TYR A 1 111 ? 6.626 16.425 -10.400 1.00 66.81 111 TYR A O 1
ATOM 908 N N . PRO A 1 112 ? 4.634 15.498 -10.903 1.00 69.25 112 PRO A N 1
ATOM 909 C CA . PRO A 1 112 ? 3.687 14.386 -11.003 1.00 69.25 112 PRO A CA 1
ATOM 910 C C . PRO A 1 112 ? 3.757 13.659 -12.357 1.00 69.25 112 PRO A C 1
ATOM 912 O O . PRO A 1 112 ? 3.766 14.302 -13.400 1.00 69.25 112 PRO A O 1
ATOM 915 N N . TYR A 1 113 ? 3.728 12.322 -12.334 1.00 77.44 113 TYR A N 1
ATOM 916 C CA . 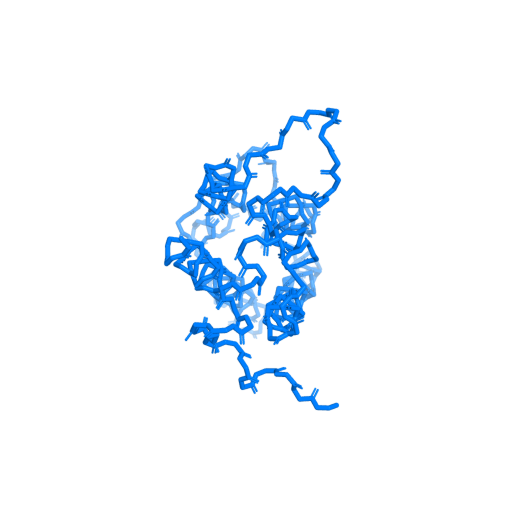TYR A 1 113 ? 3.488 11.509 -13.529 1.00 77.44 113 TYR A CA 1
ATOM 917 C C . TYR A 1 113 ? 2.035 11.025 -13.557 1.00 77.44 113 TYR A C 1
ATOM 919 O O . TYR A 1 113 ? 1.381 10.941 -12.518 1.00 77.44 113 TYR A O 1
ATOM 927 N N . GLU A 1 114 ? 1.524 10.676 -14.731 1.00 82.69 114 GLU A N 1
ATOM 928 C CA . GLU A 1 114 ? 0.212 10.049 -14.889 1.00 82.69 114 GLU A CA 1
ATOM 929 C C . GLU A 1 114 ? 0.411 8.654 -15.472 1.00 82.69 114 GLU A C 1
ATOM 931 O O . GLU A 1 114 ? 1.138 8.491 -16.446 1.00 82.69 114 GLU A O 1
ATOM 936 N N . SER A 1 115 ? -0.176 7.642 -14.834 1.00 85.81 115 SER A N 1
ATOM 937 C CA . SER A 1 115 ? -0.124 6.261 -15.310 1.00 85.81 115 SER A CA 1
ATOM 938 C C . SER A 1 115 ? -1.334 5.484 -14.819 1.00 85.81 115 SER A C 1
ATOM 940 O O . SER A 1 115 ? -1.725 5.566 -13.649 1.00 85.81 115 SER A O 1
ATOM 942 N N . GLU A 1 116 ? -1.913 4.696 -15.720 1.00 85.88 116 GLU A N 1
ATOM 943 C CA . GLU A 1 116 ? -2.976 3.747 -15.388 1.00 85.88 116 GLU A CA 1
ATOM 944 C C . GLU A 1 116 ? -2.404 2.485 -14.725 1.00 85.88 116 GLU A C 1
ATOM 946 O O . GLU A 1 116 ? -3.033 1.888 -13.841 1.00 85.88 116 GLU A O 1
ATOM 951 N N . LEU A 1 117 ? -1.187 2.085 -15.119 1.00 89.56 117 LEU A N 1
ATOM 952 C CA . LEU A 1 117 ? -0.502 0.921 -14.558 1.00 89.56 117 LEU A CA 1
ATOM 953 C C . LEU A 1 117 ? -0.130 1.130 -13.088 1.00 89.56 117 LEU A C 1
ATOM 955 O O . LEU A 1 117 ? -0.335 0.232 -12.263 1.00 89.56 117 LEU A O 1
ATOM 959 N N . LEU A 1 118 ? 0.384 2.312 -12.754 1.00 90.12 118 LEU A N 1
ATOM 960 C CA . LEU A 1 118 ? 0.709 2.694 -11.389 1.00 90.12 118 LEU A CA 1
ATOM 961 C C . LEU A 1 118 ? 0.309 4.153 -11.161 1.00 90.12 118 LEU A C 1
ATOM 963 O O . LEU A 1 118 ? 1.105 5.042 -11.417 1.00 90.12 118 LEU A O 1
ATOM 967 N N . PRO A 1 119 ? -0.895 4.434 -10.649 1.00 90.38 119 PRO A N 1
ATOM 968 C CA . PRO A 1 119 ? -1.260 5.798 -10.291 1.00 90.38 119 PRO A CA 1
ATOM 969 C C . PRO A 1 119 ? -0.288 6.361 -9.244 1.00 90.38 119 PRO A C 1
ATOM 971 O O . PRO A 1 119 ? 0.175 5.601 -8.391 1.00 90.38 119 PRO A O 1
ATOM 974 N N . PRO A 1 120 ? -0.020 7.675 -9.212 1.00 88.44 120 PRO A N 1
ATOM 975 C CA . PRO A 1 120 ? 0.834 8.253 -8.182 1.00 88.44 120 PRO A CA 1
ATOM 976 C C . PRO A 1 120 ? 0.317 7.963 -6.774 1.00 88.44 120 PRO A C 1
ATOM 978 O O . PRO A 1 120 ? -0.873 8.134 -6.494 1.00 88.44 120 PRO A O 1
ATOM 981 N N . SER A 1 121 ? 1.213 7.597 -5.856 1.00 89.06 121 SER A N 1
ATOM 982 C CA . SER A 1 121 ? 0.846 7.216 -4.484 1.00 89.06 121 SER A CA 1
ATOM 983 C C . SER A 1 121 ? 0.051 8.297 -3.747 1.00 89.06 121 SER A C 1
ATOM 985 O O . SER A 1 121 ? -0.821 7.979 -2.938 1.00 89.06 121 SER A O 1
ATOM 987 N N . TYR A 1 122 ? 0.318 9.577 -4.024 1.00 85.06 122 TYR A N 1
ATOM 988 C CA . TYR A 1 122 ? -0.424 10.680 -3.419 1.00 85.06 122 TYR A CA 1
ATOM 989 C C . TYR A 1 122 ? -1.873 10.734 -3.888 1.00 85.06 122 TYR A C 1
ATOM 991 O O . TYR A 1 122 ? -2.742 10.963 -3.058 1.00 85.06 122 TYR A O 1
ATOM 999 N N . ASN A 1 123 ? -2.146 10.460 -5.164 1.00 87.75 123 ASN A N 1
ATOM 1000 C CA . ASN A 1 123 ? -3.506 10.379 -5.687 1.00 87.75 123 ASN A CA 1
ATOM 1001 C C . ASN A 1 123 ? -4.200 9.107 -5.200 1.00 87.75 123 ASN A C 1
ATOM 1003 O O . ASN A 1 123 ? -5.343 9.163 -4.752 1.00 87.75 123 ASN A O 1
ATOM 1007 N N . PHE A 1 124 ? -3.488 7.981 -5.236 1.00 91.06 124 PHE A N 1
ATOM 1008 C CA . PHE A 1 124 ? -4.029 6.674 -4.886 1.00 91.06 124 PHE A CA 1
ATOM 1009 C C . PHE A 1 124 ? -4.433 6.582 -3.407 1.00 91.06 124 PHE A C 1
ATOM 1011 O O . PHE A 1 124 ? -5.548 6.182 -3.082 1.00 91.06 124 PHE A O 1
ATOM 1018 N N . PHE A 1 125 ? -3.559 7.011 -2.491 1.00 91.56 125 PHE A N 1
ATOM 1019 C CA . PHE A 1 125 ? -3.820 6.929 -1.050 1.00 91.56 125 PHE A CA 1
ATOM 1020 C C . PHE A 1 125 ? -4.567 8.142 -0.480 1.00 91.56 125 PHE A C 1
ATOM 1022 O O . PHE A 1 125 ? -4.929 8.122 0.697 1.00 91.56 125 PHE A O 1
ATOM 1029 N N . ARG A 1 126 ? -4.849 9.183 -1.282 1.00 88.69 126 ARG A N 1
ATOM 1030 C CA . ARG A 1 126 ? -5.560 10.389 -0.813 1.00 88.69 126 ARG A CA 1
ATOM 1031 C C . ARG A 1 126 ? -6.879 10.053 -0.128 1.00 88.69 126 ARG A C 1
ATOM 1033 O O . ARG A 1 126 ? -7.179 10.630 0.910 1.00 88.69 126 ARG A O 1
ATOM 1040 N N . ILE A 1 127 ? -7.627 9.096 -0.679 1.00 86.94 127 ILE A N 1
ATOM 1041 C CA . ILE A 1 127 ? -8.924 8.694 -0.129 1.00 86.94 127 ILE A CA 1
ATOM 1042 C C . ILE A 1 127 ? -8.813 8.217 1.323 1.00 86.94 127 ILE A C 1
ATOM 1044 O O . ILE A 1 127 ? -9.681 8.525 2.130 1.00 86.94 127 ILE A O 1
ATOM 1048 N N . ILE A 1 128 ? -7.722 7.533 1.684 1.00 89.25 128 ILE A N 1
ATOM 1049 C CA . ILE A 1 128 ? -7.486 7.098 3.062 1.00 89.25 128 ILE A CA 1
ATOM 1050 C C . ILE A 1 128 ? -7.290 8.323 3.949 1.00 89.25 128 ILE A C 1
ATOM 1052 O O . ILE A 1 128 ? -7.972 8.439 4.956 1.00 89.25 128 ILE A O 1
ATOM 1056 N N . ASN A 1 129 ? -6.413 9.249 3.553 1.00 86.12 129 ASN A N 1
ATOM 1057 C CA . ASN A 1 129 ? -6.120 10.452 4.335 1.00 86.12 129 ASN A CA 1
ATOM 1058 C C . ASN A 1 129 ? -7.358 11.336 4.539 1.00 86.12 129 ASN A C 1
ATOM 1060 O O . ASN A 1 129 ? -7.537 11.919 5.606 1.00 86.12 129 ASN A O 1
ATOM 1064 N N . ASP A 1 130 ? -8.201 11.466 3.516 1.00 89.25 130 ASP A N 1
ATOM 1065 C CA . ASP A 1 130 ? -9.411 12.282 3.598 1.00 89.25 130 ASP A CA 1
ATOM 1066 C C . ASP A 1 130 ? -10.452 11.629 4.515 1.00 89.25 130 ASP A C 1
ATOM 1068 O O . ASP A 1 130 ? -11.057 12.303 5.350 1.00 89.25 130 ASP A O 1
ATOM 1072 N N . GLU A 1 131 ? -10.641 10.313 4.409 1.00 89.81 131 GLU A N 1
ATOM 1073 C CA . GLU A 1 131 ? -11.577 9.580 5.260 1.00 89.81 131 GLU A CA 1
ATOM 1074 C C . GLU A 1 131 ? -11.084 9.468 6.710 1.00 89.81 131 GLU A C 1
ATOM 1076 O O . GLU A 1 131 ? -11.878 9.625 7.640 1.00 89.81 131 GLU A O 1
ATOM 1081 N N . THR A 1 132 ? -9.781 9.276 6.944 1.00 88.94 132 THR A N 1
ATOM 1082 C CA . THR A 1 132 ? -9.231 9.264 8.305 1.00 88.94 132 THR A CA 1
ATOM 1083 C C . THR A 1 132 ? -9.388 10.617 8.982 1.00 88.94 132 THR A C 1
ATOM 1085 O O . THR A 1 132 ? -9.812 10.650 10.133 1.00 88.94 132 THR A O 1
ATOM 1088 N N . LYS A 1 133 ? -9.149 11.731 8.279 1.00 87.94 133 LYS A N 1
ATOM 1089 C CA . LYS A 1 133 ? -9.342 13.088 8.823 1.00 87.94 133 LYS A CA 1
ATOM 1090 C C . LYS A 1 133 ? -10.793 13.398 9.186 1.00 87.94 133 LYS A C 1
ATOM 1092 O O . LYS A 1 133 ? -11.025 14.158 10.120 1.00 87.94 133 LYS A O 1
ATOM 1097 N N . LYS A 1 134 ? -11.766 12.826 8.469 1.00 89.19 134 LYS A N 1
ATOM 1098 C CA . LYS A 1 134 ? -13.195 12.974 8.803 1.00 89.19 134 LYS A CA 1
ATOM 1099 C C . LYS A 1 134 ? -13.565 12.246 10.095 1.00 89.19 134 LYS A C 1
ATOM 1101 O O . LYS A 1 134 ? -14.427 12.718 10.826 1.00 89.19 134 LYS A O 1
ATOM 1106 N N . ILE A 1 135 ? -12.957 11.087 10.349 1.00 88.94 135 ILE A N 1
ATOM 1107 C CA . ILE A 1 135 ? -13.291 10.223 11.494 1.00 88.94 135 ILE A CA 1
ATOM 1108 C C . ILE A 1 135 ? -12.462 10.566 12.733 1.00 88.94 135 ILE A C 1
ATOM 1110 O O . ILE A 1 135 ? -12.975 10.527 13.847 1.00 88.94 135 ILE A O 1
ATOM 1114 N N . PHE A 1 136 ? -11.188 10.888 12.533 1.00 89.88 136 PHE A N 1
ATOM 1115 C CA . PHE A 1 136 ? -10.216 11.222 13.567 1.00 89.88 136 PHE A CA 1
ATOM 1116 C C . PHE A 1 136 ? -9.670 12.630 13.304 1.00 89.88 136 PHE A C 1
ATOM 1118 O O . PHE A 1 136 ? -8.500 12.779 12.933 1.00 89.88 136 PHE A O 1
ATOM 1125 N N . PRO A 1 137 ? -10.509 13.673 13.438 1.00 84.31 137 PRO A N 1
ATOM 1126 C CA . PRO A 1 137 ? -10.068 15.039 13.215 1.00 84.31 137 PRO A CA 1
ATOM 1127 C C . PRO A 1 137 ? -8.919 15.372 14.167 1.00 84.31 137 PRO A C 1
ATOM 1129 O O . PRO A 1 137 ? -8.928 15.022 15.348 1.00 84.31 137 PRO A O 1
ATOM 1132 N N . ARG A 1 138 ? -7.898 16.050 13.644 1.00 73.81 138 ARG A N 1
ATOM 1133 C CA . ARG A 1 138 ? -6.748 16.485 14.433 1.00 73.81 138 ARG A CA 1
ATOM 1134 C C . ARG A 1 138 ? -6.514 17.969 14.213 1.00 73.81 138 ARG A C 1
ATOM 1136 O O . ARG A 1 138 ? -6.162 18.374 13.108 1.00 73.81 138 ARG A O 1
ATOM 1143 N N . ASN A 1 139 ? -6.653 18.755 15.278 1.00 75.69 139 ASN A N 1
ATOM 1144 C CA . ASN A 1 139 ? -6.154 20.126 15.292 1.00 75.69 139 ASN A CA 1
ATOM 1145 C C . ASN A 1 139 ? -4.654 20.112 15.623 1.00 75.69 139 ASN A C 1
ATOM 1147 O O . ASN A 1 139 ? -4.164 19.179 16.265 1.00 75.69 139 ASN A O 1
ATOM 1151 N N . LEU A 1 140 ? -3.925 21.139 15.178 1.00 69.25 140 LEU A N 1
ATOM 1152 C CA . LEU A 1 140 ? -2.473 21.270 15.386 1.00 69.25 140 LEU A CA 1
ATOM 1153 C C . LEU A 1 140 ? -2.072 21.143 16.867 1.00 69.25 140 LEU A C 1
ATOM 1155 O O . LEU A 1 140 ? -1.072 20.492 17.159 1.00 69.25 140 LEU A O 1
ATOM 1159 N N . ASP A 1 141 ? -2.910 21.649 17.775 1.00 77.19 141 ASP A N 1
ATOM 1160 C CA . ASP A 1 141 ? -2.668 21.638 19.225 1.00 77.19 141 ASP A CA 1
ATOM 1161 C C . ASP A 1 141 ? -3.381 20.492 19.968 1.00 77.19 141 ASP A C 1
ATOM 1163 O O . ASP A 1 141 ? -3.342 20.412 21.196 1.00 77.19 141 ASP A O 1
ATOM 1167 N N . SER A 1 142 ? -4.060 19.589 19.250 1.00 73.44 142 SER A N 1
ATOM 1168 C CA . SER A 1 142 ? -4.745 18.459 19.881 1.00 73.44 142 SER A CA 1
ATOM 1169 C C . SER A 1 142 ? -3.747 17.420 20.410 1.00 73.44 142 SER A C 1
ATOM 1171 O O . SER A 1 142 ? -2.743 17.131 19.745 1.00 73.44 142 SER A O 1
ATOM 1173 N N . PRO A 1 143 ? -4.045 16.775 21.556 1.00 79.25 143 PRO A N 1
ATOM 1174 C CA . PRO A 1 143 ? -3.261 15.641 22.029 1.00 79.25 143 PRO A CA 1
ATOM 1175 C C . PRO A 1 143 ? -3.222 14.521 20.978 1.00 79.25 143 PRO A C 1
ATOM 1177 O O . PRO A 1 143 ? -4.132 14.364 20.161 1.00 79.25 143 PRO A O 1
ATOM 1180 N N . LEU A 1 144 ? -2.154 13.715 21.005 1.00 75.88 144 LEU A N 1
ATOM 1181 C CA . LEU A 1 144 ? -1.979 12.587 20.080 1.00 75.88 144 LEU A CA 1
ATOM 1182 C C . LEU A 1 144 ? -3.129 11.574 20.177 1.00 75.88 144 LEU A C 1
ATOM 1184 O O . LEU A 1 144 ? -3.568 11.042 19.154 1.00 75.88 144 LEU A O 1
ATOM 1188 N N . GLU A 1 145 ? -3.629 11.341 21.386 1.00 83.69 145 GLU A N 1
ATOM 1189 C CA . GLU A 1 145 ? -4.778 10.489 21.669 1.00 83.69 145 GLU A CA 1
ATOM 1190 C C . GLU A 1 145 ? -6.023 11.356 21.919 1.00 83.69 145 GLU A C 1
ATOM 1192 O O . GLU A 1 145 ? -6.147 12.013 22.953 1.00 83.69 145 GLU A O 1
ATOM 1197 N N . THR A 1 146 ? -6.938 11.389 20.946 1.00 89.06 146 THR A N 1
ATOM 1198 C CA . THR A 1 146 ? -8.202 12.138 21.033 1.00 89.06 146 THR A CA 1
ATOM 1199 C C . THR A 1 146 ? -9.319 11.268 21.621 1.00 89.06 146 THR A C 1
ATOM 1201 O O . THR A 1 146 ? -9.136 10.068 21.848 1.00 89.06 146 THR A O 1
ATOM 1204 N N . GLU A 1 147 ? -10.477 11.857 21.921 1.00 90.38 147 GLU A N 1
ATOM 1205 C CA . GLU A 1 147 ? -11.652 11.106 22.388 1.00 90.38 147 GLU A CA 1
ATOM 1206 C C . GLU A 1 147 ? -12.124 10.093 21.336 1.00 90.38 147 GLU A C 1
ATOM 1208 O O . GLU A 1 147 ? -12.306 8.924 21.653 1.00 90.38 147 GLU A O 1
ATOM 1213 N N . GLU A 1 148 ? -12.142 10.469 20.057 1.00 91.94 148 GLU A N 1
ATOM 1214 C CA . GLU A 1 148 ? -12.558 9.597 18.953 1.00 91.94 148 GLU A CA 1
ATOM 1215 C C . GLU A 1 148 ? -11.655 8.364 18.816 1.00 91.94 148 GLU A C 1
ATOM 1217 O O . GLU A 1 148 ? -12.124 7.259 18.528 1.00 91.94 148 GLU A O 1
ATOM 1222 N N . LYS A 1 149 ? -10.343 8.527 19.043 1.00 93.62 149 LYS A N 1
ATOM 1223 C CA . LYS A 1 149 ? -9.389 7.406 19.028 1.00 93.62 149 LYS A CA 1
ATOM 1224 C C . LYS A 1 149 ? -9.621 6.466 20.209 1.00 93.62 149 LYS A C 1
ATOM 1226 O O . LYS A 1 149 ? -9.564 5.250 20.024 1.00 93.62 149 LYS A O 1
ATOM 1231 N N . ARG A 1 150 ? -9.917 7.012 21.394 1.00 93.69 150 ARG A N 1
ATOM 1232 C CA . ARG A 1 150 ? -10.250 6.230 22.597 1.00 93.69 150 ARG A CA 1
ATOM 1233 C C . ARG A 1 150 ? -11.568 5.483 22.433 1.00 93.69 150 ARG A C 1
ATOM 1235 O O . ARG A 1 150 ? -11.623 4.290 22.727 1.00 93.69 150 ARG A O 1
ATOM 1242 N N . ASP A 1 151 ? -12.584 6.134 21.884 1.00 94.25 151 ASP A N 1
ATOM 1243 C CA . ASP A 1 151 ? -13.874 5.519 21.581 1.00 94.25 151 ASP A CA 1
ATOM 1244 C C . ASP A 1 151 ? -13.735 4.390 20.571 1.00 94.25 151 ASP A C 1
ATOM 1246 O O . ASP A 1 151 ? -14.315 3.316 20.746 1.00 94.25 151 ASP A O 1
ATOM 1250 N N . PHE A 1 152 ? -12.926 4.590 19.529 1.00 96.44 152 PHE A N 1
ATOM 1251 C CA . PHE A 1 152 ? -12.673 3.530 18.568 1.00 96.44 152 PHE A CA 1
ATOM 1252 C C . PHE A 1 152 ? -11.893 2.368 19.191 1.00 96.44 152 PHE A C 1
ATOM 1254 O O . PHE A 1 152 ? -12.264 1.214 18.985 1.00 96.44 152 PHE A O 1
ATOM 1261 N N . ALA A 1 153 ? -10.881 2.640 20.020 1.00 95.94 153 ALA A N 1
ATOM 1262 C CA . ALA A 1 153 ? -10.178 1.594 20.758 1.00 95.94 153 ALA A CA 1
ATOM 1263 C C . ALA A 1 153 ? -11.137 0.804 21.668 1.00 95.94 153 ALA A C 1
ATOM 1265 O O . ALA A 1 153 ? -11.088 -0.423 21.702 1.00 95.94 153 ALA A O 1
ATOM 1266 N N . ASN A 1 154 ? -12.057 1.482 22.358 1.00 96.38 154 ASN A N 1
ATOM 1267 C CA . ASN A 1 154 ? -13.076 0.842 23.193 1.00 96.38 154 ASN A CA 1
ATOM 1268 C C . ASN A 1 154 ? -14.089 0.033 22.376 1.00 96.38 154 ASN A C 1
ATOM 1270 O O . ASN A 1 154 ? -14.498 -1.042 22.813 1.00 96.38 154 ASN A O 1
ATOM 1274 N N . TYR A 1 155 ? -14.464 0.507 21.188 1.00 97.00 155 TYR A N 1
ATOM 1275 C CA . TYR A 1 155 ? -15.291 -0.253 20.254 1.00 97.00 155 TYR A CA 1
ATOM 1276 C C . TYR A 1 155 ? -14.597 -1.553 19.826 1.00 97.00 155 TYR A C 1
ATOM 1278 O O . TYR A 1 155 ? -15.215 -2.615 19.878 1.00 97.00 155 TYR A O 1
ATOM 1286 N N . LEU A 1 156 ? -13.311 -1.489 19.466 1.00 96.62 156 LEU A N 1
ATOM 1287 C CA . LEU A 1 156 ? -12.534 -2.677 19.104 1.00 96.62 156 LEU A CA 1
ATOM 1288 C C . LEU A 1 156 ? -12.401 -3.654 20.283 1.00 96.62 156 LEU A C 1
ATOM 1290 O O . LEU A 1 156 ? -12.477 -4.863 20.094 1.00 96.62 156 LEU A O 1
ATOM 1294 N N . ARG A 1 157 ? -12.246 -3.160 21.515 1.00 95.25 157 ARG A N 1
ATOM 1295 C CA . ARG A 1 157 ? -12.151 -4.032 22.697 1.00 95.25 157 ARG A CA 1
ATOM 1296 C C . ARG A 1 157 ? -13.456 -4.758 23.014 1.00 95.25 157 ARG A C 1
ATOM 1298 O O . ARG A 1 157 ? -13.411 -5.908 23.433 1.00 95.25 157 ARG A O 1
ATOM 1305 N N . ASN A 1 158 ? -14.594 -4.080 22.860 1.00 95.62 158 ASN A N 1
ATOM 1306 C CA . ASN A 1 158 ? -15.841 -4.504 23.505 1.00 95.62 158 ASN A CA 1
ATOM 1307 C C . ASN A 1 158 ? -16.984 -4.854 22.544 1.00 95.62 158 ASN A C 1
ATOM 1309 O O . ASN A 1 158 ? -17.971 -5.435 22.986 1.00 95.62 158 ASN A O 1
ATOM 1313 N N . VAL A 1 159 ? -16.903 -4.467 21.268 1.00 94.62 159 VAL A N 1
ATOM 1314 C CA . VAL A 1 159 ? -18.015 -4.621 20.317 1.00 94.62 159 VAL A CA 1
ATOM 1315 C C . VAL A 1 159 ? -17.648 -5.565 19.183 1.00 94.62 159 VAL A C 1
ATOM 1317 O O . VAL A 1 159 ? -18.250 -6.625 19.054 1.00 94.62 159 VAL A O 1
ATOM 1320 N N . ASP A 1 160 ? -16.689 -5.175 18.346 1.00 92.44 160 ASP A N 1
ATOM 1321 C CA . ASP A 1 160 ? -16.257 -5.970 17.199 1.00 92.44 160 ASP A CA 1
ATOM 1322 C C . ASP A 1 160 ? -14.860 -5.537 16.756 1.00 92.44 160 ASP A C 1
ATOM 1324 O O . ASP A 1 160 ? -14.614 -4.355 16.494 1.00 92.44 160 ASP A O 1
ATOM 1328 N N . ASN A 1 161 ? -13.954 -6.506 16.646 1.00 95.62 161 ASN A N 1
ATOM 1329 C CA . ASN A 1 161 ? -12.602 -6.297 16.154 1.00 95.62 161 ASN A CA 1
ATOM 1330 C C . ASN A 1 161 ? -12.240 -7.363 15.109 1.00 95.62 161 ASN A C 1
ATOM 1332 O O . ASN A 1 161 ? -11.754 -8.449 15.458 1.00 95.62 161 ASN A O 1
ATOM 1336 N N . PRO A 1 162 ? -12.392 -7.023 13.813 1.00 95.94 162 PRO A N 1
ATOM 1337 C CA . PRO A 1 162 ? -12.038 -7.898 12.694 1.00 95.94 162 PRO A CA 1
ATOM 1338 C C . PRO A 1 162 ? -10.556 -8.300 12.649 1.00 95.94 162 PRO A C 1
ATOM 1340 O O . PRO A 1 162 ? -10.180 -9.230 11.926 1.00 95.94 162 PRO A O 1
ATOM 1343 N N . TRP A 1 163 ? -9.703 -7.593 13.394 1.00 97.31 163 TRP A N 1
ATOM 1344 C CA . TRP A 1 163 ? -8.256 -7.764 13.393 1.00 97.31 163 TRP A CA 1
ATOM 1345 C C . TRP A 1 163 ? -7.729 -8.666 14.500 1.00 97.31 163 TRP A C 1
ATOM 1347 O O . TRP A 1 163 ? -6.552 -9.003 14.462 1.00 97.31 163 TRP A O 1
ATOM 1357 N N . THR A 1 164 ? -8.568 -9.131 15.427 1.00 95.00 164 THR A N 1
ATOM 1358 C CA . THR A 1 164 ? -8.177 -10.042 16.528 1.00 95.00 164 THR A CA 1
ATOM 1359 C C . THR A 1 164 ? -7.350 -11.244 16.067 1.00 95.00 164 THR A C 1
ATOM 1361 O O . THR A 1 164 ? -6.376 -11.614 16.716 1.00 95.00 164 THR A O 1
ATOM 1364 N N . LYS A 1 165 ? -7.647 -11.804 14.888 1.00 93.88 165 LYS A N 1
ATOM 1365 C CA . LYS A 1 165 ? -6.873 -12.899 14.269 1.00 93.88 165 LYS A CA 1
ATOM 1366 C C . LYS A 1 165 ? -5.395 -12.577 13.991 1.00 93.88 165 LYS A C 1
ATOM 1368 O O . LYS A 1 165 ? -4.600 -13.490 13.779 1.00 93.88 165 LYS A O 1
ATOM 1373 N N . TYR A 1 166 ? -5.024 -11.299 13.966 1.00 92.62 166 TYR A N 1
ATOM 1374 C CA . TYR A 1 166 ? -3.656 -10.824 13.756 1.00 92.62 166 TYR A CA 1
ATOM 1375 C C . TYR A 1 166 ? -2.925 -10.497 15.065 1.00 92.62 166 TYR A C 1
ATOM 1377 O O . TYR A 1 166 ? -1.757 -10.124 15.016 1.00 92.62 166 TYR A O 1
ATOM 1385 N N . ALA A 1 167 ? -3.564 -10.677 16.226 1.00 82.31 167 ALA A N 1
ATOM 1386 C CA . ALA A 1 167 ? -2.989 -10.420 17.547 1.00 82.31 167 ALA A CA 1
ATOM 1387 C C . ALA A 1 167 ? -1.931 -11.452 17.990 1.00 82.31 167 ALA A C 1
ATOM 1389 O O . ALA A 1 167 ? -1.694 -11.555 19.189 1.00 82.31 167 ALA A O 1
ATOM 1390 N N . LYS A 1 168 ? -1.356 -12.258 17.077 1.00 73.69 168 LYS A N 1
ATOM 1391 C CA . LYS A 1 168 ? -0.493 -13.400 17.437 1.00 73.69 168 LYS A CA 1
ATOM 1392 C C . LYS A 1 168 ? 0.559 -13.011 18.499 1.00 73.69 168 LYS A C 1
ATOM 1394 O O . LYS A 1 168 ? 1.087 -11.902 18.398 1.00 73.69 168 LYS A O 1
ATOM 1399 N N . PRO A 1 169 ? 0.824 -13.910 19.472 1.00 50.78 169 PRO A N 1
ATOM 1400 C CA . PRO A 1 169 ? 1.777 -13.676 20.557 1.00 50.78 169 PRO A CA 1
ATOM 1401 C C . PRO A 1 169 ? 3.196 -13.417 20.047 1.00 50.78 169 PRO A C 1
ATOM 1403 O O . PRO A 1 169 ? 3.540 -13.939 18.958 1.00 50.78 169 PRO A O 1
#